Protein AF-A0A8A4ZH17-F1 (afdb_monomer_lite)

Sequence (66 aa):
MPSDEELRIEITDKDIRLAKIAWLTAWESDAPHERVSGLYADYTRFVSAQAQQIADDDRRARKREF

Radius of gyration: 16.06 Å; chains: 1; bounding box: 35×27×45 Å

Organism: NCBI:txid2819238

pLDDT: mean 91.33, std 10.32, range [49.03, 98.5]

Structure (mmCIF, N/CA/C/O backbone):
data_AF-A0A8A4ZH17-F1
#
_entry.id   AF-A0A8A4ZH17-F1
#
loop_
_atom_site.group_PDB
_atom_site.id
_atom_site.type_symbol
_atom_site.label_atom_id
_atom_site.label_alt_id
_atom_site.label_comp_id
_atom_site.label_asym_id
_atom_site.label_entity_id
_atom_site.label_seq_id
_atom_site.pdbx_PDB_ins_code
_atom_site.Cartn_x
_atom_site.Cartn_y
_atom_site.Cartn_z
_atom_site.occupancy
_atom_site.B_iso_or_equiv
_atom_site.auth_seq_id
_atom_site.auth_comp_id
_atom_site.auth_asym_id
_atom_site.auth_atom_id
_atom_site.pdbx_PDB_model_num
ATOM 1 N N . MET A 1 1 ? -15.989 -21.429 15.138 1.00 73.62 1 MET A N 1
ATOM 2 C CA . MET A 1 1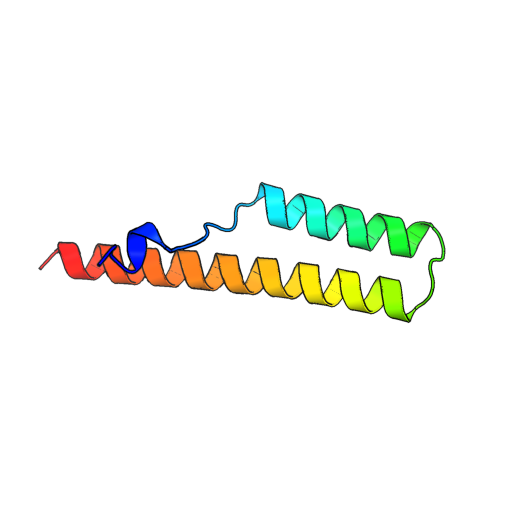 ? -15.548 -20.642 13.971 1.00 73.62 1 MET A CA 1
ATOM 3 C C . MET A 1 1 ? -14.757 -19.466 14.506 1.00 73.62 1 MET A C 1
ATOM 5 O O . MET A 1 1 ? -15.227 -18.913 15.498 1.00 73.62 1 MET A O 1
ATOM 9 N N . PRO A 1 2 ? -13.572 -19.157 13.952 1.00 66.88 2 PRO A N 1
ATOM 10 C CA . PRO A 1 2 ? -12.829 -17.964 14.348 1.00 66.88 2 PRO A CA 1
ATOM 11 C C . PRO A 1 2 ? -13.683 -16.718 14.099 1.00 66.88 2 PRO A C 1
ATOM 13 O O . PRO A 1 2 ? -14.548 -16.722 13.219 1.00 66.88 2 PRO A O 1
ATOM 16 N N . SER A 1 3 ? -13.487 -15.688 14.911 1.00 76.88 3 SER A N 1
ATOM 17 C CA . SER A 1 3 ? -14.214 -14.425 14.769 1.00 76.88 3 SER A CA 1
ATOM 18 C C . SER A 1 3 ? -13.718 -13.633 13.553 1.00 76.88 3 SER A C 1
ATOM 20 O O . SER A 1 3 ? -12.570 -13.773 13.136 1.00 76.88 3 SER A O 1
ATOM 22 N N . ASP A 1 4 ? -14.553 -12.746 13.008 1.00 71.88 4 ASP A N 1
ATOM 23 C CA . ASP A 1 4 ? -14.163 -11.855 11.900 1.00 71.88 4 ASP A CA 1
ATOM 24 C C . ASP A 1 4 ? -12.942 -10.975 12.243 1.00 71.88 4 ASP A C 1
ATOM 26 O O . ASP A 1 4 ? -12.236 -10.501 11.356 1.00 71.88 4 ASP A O 1
ATOM 30 N N . GLU A 1 5 ? -12.681 -10.747 13.533 1.00 71.12 5 GLU A N 1
ATOM 31 C CA . GLU A 1 5 ? -11.520 -10.003 14.023 1.00 71.12 5 GLU A CA 1
ATOM 32 C C . GLU A 1 5 ? -10.232 -10.835 13.961 1.00 71.12 5 GLU A C 1
ATOM 34 O O . GLU A 1 5 ? -9.191 -10.302 13.593 1.00 71.12 5 GLU A O 1
ATOM 39 N N . GLU A 1 6 ? -10.311 -12.144 14.209 1.00 71.56 6 GLU A N 1
ATOM 40 C CA . GLU A 1 6 ? -9.175 -13.071 14.088 1.00 71.56 6 GLU A CA 1
ATOM 41 C C . GLU A 1 6 ? -8.770 -13.328 12.629 1.00 71.56 6 GLU A C 1
ATOM 43 O O . GLU A 1 6 ? -7.624 -13.682 12.360 1.00 71.56 6 GLU A O 1
ATOM 48 N N . LEU A 1 7 ? -9.692 -13.144 11.679 1.00 79.94 7 LEU A N 1
ATOM 49 C CA . LEU A 1 7 ? -9.432 -13.291 10.242 1.00 79.94 7 LEU A CA 1
ATOM 50 C C . LEU A 1 7 ? -9.061 -11.969 9.551 1.00 79.94 7 LEU A C 1
ATOM 52 O O . LEU A 1 7 ? -8.751 -11.966 8.356 1.00 79.94 7 LEU A O 1
ATOM 56 N N . ARG A 1 8 ? -9.105 -10.838 10.266 1.00 78.12 8 ARG A N 1
ATOM 57 C CA . ARG A 1 8 ? -8.817 -9.520 9.694 1.00 78.12 8 ARG A CA 1
ATOM 58 C C . ARG A 1 8 ? -7.324 -9.394 9.403 1.00 78.12 8 ARG A C 1
ATOM 60 O O . ARG A 1 8 ? -6.496 -9.397 10.305 1.00 78.12 8 ARG A O 1
ATOM 67 N N . ILE A 1 9 ? -6.991 -9.205 8.130 1.00 84.25 9 ILE A N 1
ATOM 68 C CA . ILE A 1 9 ? -5.644 -8.799 7.719 1.00 84.25 9 ILE A CA 1
ATOM 69 C C . ILE A 1 9 ? -5.489 -7.312 8.035 1.00 84.25 9 ILE A C 1
ATOM 71 O O . ILE A 1 9 ? -6.220 -6.491 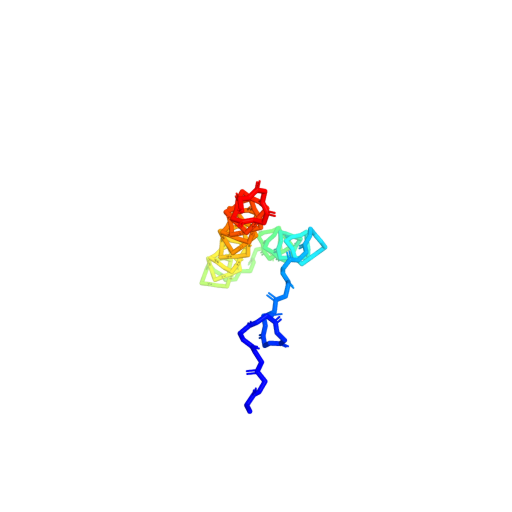7.481 1.00 84.25 9 ILE A O 1
ATOM 75 N N . GLU A 1 10 ? -4.554 -6.964 8.915 1.00 89.88 10 GLU A N 1
ATOM 76 C CA . GLU A 1 10 ? -4.203 -5.575 9.219 1.00 89.88 10 GLU A CA 1
ATOM 77 C C . GLU A 1 10 ? -3.315 -4.994 8.111 1.00 89.88 10 GLU A C 1
ATOM 79 O O . GLU A 1 10 ? -2.332 -5.615 7.711 1.00 89.88 10 GLU A O 1
ATOM 84 N N . ILE A 1 11 ? -3.677 -3.815 7.594 1.00 92.31 11 ILE A N 1
ATOM 85 C CA . ILE A 1 11 ? -2.868 -3.080 6.621 1.00 92.31 11 ILE A CA 1
ATOM 86 C C . ILE A 1 11 ? -2.138 -1.983 7.377 1.00 92.31 11 ILE A C 1
ATOM 88 O O . ILE A 1 11 ? -2.747 -1.075 7.942 1.00 92.31 11 ILE A O 1
ATOM 92 N N . THR A 1 12 ? -0.815 -2.058 7.366 1.00 94.06 12 THR A N 1
ATOM 93 C CA . THR A 1 12 ? 0.025 -1.140 8.126 1.00 94.06 12 THR A CA 1
ATOM 94 C C . THR A 1 12 ? 0.547 0.002 7.257 1.00 94.06 12 THR A C 1
ATOM 96 O O . THR A 1 12 ? 0.629 -0.090 6.028 1.00 94.06 12 THR A O 1
ATOM 99 N N . ASP A 1 13 ? 1.027 1.064 7.909 1.00 93.56 13 ASP A N 1
ATOM 100 C CA . ASP A 1 13 ? 1.756 2.152 7.240 1.00 93.56 13 ASP A CA 1
ATOM 101 C C . ASP A 1 13 ? 2.968 1.638 6.451 1.00 93.56 13 ASP A C 1
ATOM 103 O O . ASP A 1 13 ? 3.368 2.222 5.437 1.00 93.56 13 ASP A O 1
ATOM 107 N N . LYS A 1 14 ? 3.579 0.543 6.921 1.00 96.19 14 LYS A N 1
ATOM 108 C CA . LYS A 1 14 ? 4.715 -0.092 6.257 1.00 96.19 14 LYS A CA 1
ATOM 109 C C . LYS A 1 14 ? 4.296 -0.679 4.912 1.00 96.19 14 LYS A C 1
ATOM 111 O O . LYS A 1 14 ? 5.021 -0.482 3.940 1.00 96.19 14 LYS A O 1
ATOM 116 N N . ASP A 1 15 ? 3.139 -1.329 4.837 1.00 95.62 15 ASP A N 1
ATOM 117 C CA . ASP A 1 15 ? 2.627 -1.929 3.598 1.00 95.62 15 ASP A CA 1
ATOM 118 C C . ASP A 1 15 ? 2.331 -0.852 2.552 1.00 95.62 15 ASP A C 1
ATOM 120 O O . ASP A 1 15 ? 2.770 -0.944 1.405 1.00 95.62 15 ASP A O 1
ATOM 124 N N . ILE A 1 16 ? 1.700 0.245 2.978 1.00 96.88 16 ILE A N 1
ATOM 125 C CA . ILE A 1 16 ? 1.440 1.410 2.124 1.00 96.88 16 ILE A CA 1
ATOM 126 C C . ILE A 1 16 ? 2.745 2.032 1.628 1.00 96.88 16 ILE A C 1
ATOM 128 O O . ILE A 1 16 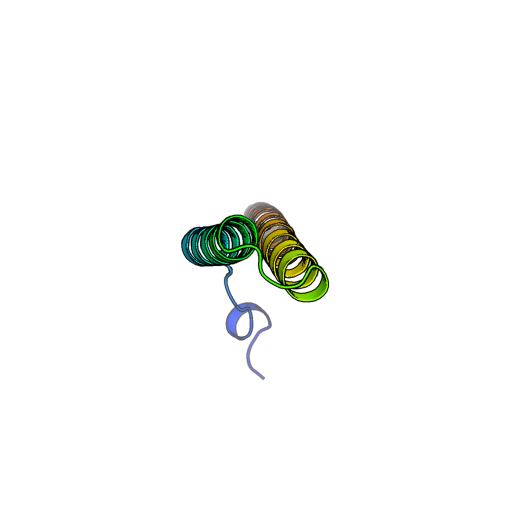? 2.864 2.385 0.451 1.00 96.88 16 ILE A O 1
ATOM 132 N N . ARG A 1 17 ? 3.745 2.169 2.506 1.00 97.81 17 ARG A N 1
ATOM 133 C CA . ARG A 1 17 ? 5.051 2.720 2.131 1.00 97.81 17 ARG A CA 1
ATOM 134 C C . ARG A 1 17 ? 5.760 1.831 1.114 1.00 97.81 17 ARG A C 1
ATOM 136 O O . ARG A 1 17 ? 6.313 2.359 0.154 1.00 97.81 17 ARG A O 1
ATOM 143 N N . LEU A 1 18 ? 5.722 0.513 1.296 1.00 98.12 18 LEU A N 1
ATOM 144 C CA . LEU A 1 18 ? 6.301 -0.441 0.350 1.00 98.12 18 LEU A CA 1
ATOM 145 C C . LEU A 1 18 ? 5.591 -0.390 -1.007 1.00 98.12 18 LEU A C 1
ATOM 147 O O . LEU A 1 18 ? 6.267 -0.324 -2.031 1.00 98.12 18 LEU A O 1
ATOM 151 N N . ALA A 1 19 ? 4.257 -0.330 -1.027 1.00 98.00 19 ALA A N 1
ATOM 152 C CA . ALA A 1 19 ? 3.489 -0.193 -2.264 1.00 98.00 19 ALA A CA 1
ATOM 153 C C . ALA A 1 19 ? 3.811 1.118 -3.002 1.00 98.00 19 ALA A C 1
ATOM 155 O O . ALA A 1 19 ? 4.031 1.117 -4.214 1.00 98.00 19 ALA A O 1
ATOM 156 N N . LYS A 1 20 ? 3.929 2.231 -2.265 1.00 98.38 20 LYS A N 1
ATOM 157 C CA . LYS A 1 20 ? 4.330 3.526 -2.832 1.00 98.38 20 LYS A CA 1
ATOM 158 C C . LYS A 1 20 ? 5.731 3.476 -3.439 1.00 98.38 20 LYS A C 1
ATOM 160 O O . LYS A 1 20 ? 5.923 3.973 -4.544 1.00 98.38 20 LYS A O 1
ATOM 165 N N . ILE A 1 21 ? 6.699 2.892 -2.728 1.00 98.44 21 ILE A N 1
ATOM 166 C CA . ILE A 1 21 ? 8.071 2.734 -3.229 1.00 98.44 21 ILE A CA 1
ATOM 167 C C . ILE A 1 21 ? 8.064 1.887 -4.502 1.00 98.44 21 ILE A C 1
ATOM 169 O O . ILE A 1 21 ? 8.646 2.301 -5.495 1.00 98.44 21 ILE A O 1
ATOM 173 N N . ALA A 1 22 ? 7.357 0.755 -4.511 1.00 98.25 22 ALA A N 1
ATOM 174 C CA . ALA A 1 22 ? 7.281 -0.117 -5.680 1.00 98.25 22 ALA A CA 1
ATOM 175 C C . ALA A 1 22 ? 6.720 0.607 -6.915 1.00 98.25 22 ALA A C 1
ATOM 177 O O . ALA A 1 22 ? 7.281 0.486 -8.005 1.00 98.25 22 ALA A O 1
ATOM 178 N N . TRP A 1 23 ? 5.647 1.385 -6.744 1.00 98.50 23 TRP A N 1
ATOM 179 C CA . TRP A 1 23 ? 5.085 2.212 -7.812 1.00 98.50 23 TRP A CA 1
ATOM 180 C C . TRP A 1 23 ? 6.082 3.261 -8.321 1.00 98.50 23 TRP A C 1
ATOM 182 O O . TRP A 1 23 ? 6.311 3.335 -9.529 1.00 98.50 23 TRP A O 1
ATOM 192 N N . LEU A 1 24 ? 6.706 4.029 -7.422 1.00 98.38 24 LEU A N 1
ATOM 193 C CA . LEU A 1 24 ? 7.678 5.061 -7.798 1.00 98.38 24 LEU A CA 1
ATOM 194 C C . LEU A 1 24 ? 8.888 4.463 -8.515 1.00 98.38 24 LEU A C 1
ATOM 196 O O . LEU A 1 24 ? 9.254 4.944 -9.578 1.00 98.38 24 LEU A O 1
ATOM 200 N N . THR A 1 25 ? 9.446 3.363 -8.006 1.00 98.31 25 THR A N 1
ATOM 201 C CA . THR A 1 25 ? 10.566 2.672 -8.652 1.00 98.31 25 THR A CA 1
ATOM 202 C C . THR A 1 25 ? 10.201 2.190 -10.055 1.00 98.31 25 THR A C 1
ATOM 204 O O . THR A 1 25 ? 11.014 2.309 -10.969 1.00 98.31 25 THR A O 1
ATOM 207 N N . ALA A 1 26 ? 8.987 1.667 -10.262 1.00 97.81 26 ALA A N 1
ATOM 208 C CA . ALA A 1 26 ? 8.537 1.258 -11.591 1.00 97.81 26 ALA A CA 1
ATOM 209 C C . ALA A 1 26 ? 8.382 2.452 -12.545 1.00 97.81 26 ALA A C 1
ATOM 211 O O . ALA A 1 26 ? 8.743 2.342 -13.714 1.00 97.81 26 ALA A O 1
ATOM 212 N N . TRP A 1 27 ? 7.876 3.581 -12.049 1.00 97.38 27 TRP A N 1
ATOM 213 C CA . TRP A 1 27 ? 7.740 4.808 -12.831 1.00 97.38 27 TRP A CA 1
ATOM 214 C C . TRP A 1 27 ? 9.100 5.416 -13.201 1.00 97.38 27 TRP A C 1
ATOM 216 O O . TRP A 1 27 ? 9.327 5.751 -14.358 1.00 97.38 27 TRP A O 1
ATOM 226 N N . GLU A 1 28 ? 10.030 5.489 -12.248 1.00 97.94 28 GLU A N 1
ATOM 227 C CA . GLU A 1 28 ? 11.388 6.016 -12.449 1.00 97.94 28 GLU A CA 1
ATOM 228 C C . GLU A 1 28 ? 12.235 5.138 -13.378 1.00 97.94 28 GLU A C 1
ATOM 230 O O . GLU A 1 28 ? 13.109 5.642 -14.079 1.00 97.94 28 GLU A O 1
ATOM 235 N N . SER A 1 29 ? 11.969 3.830 -13.407 1.00 95.75 29 SER A N 1
ATOM 236 C CA . SER A 1 29 ? 12.690 2.872 -14.258 1.00 95.75 29 SER A CA 1
ATOM 237 C C . SER A 1 29 ? 12.116 2.752 -15.677 1.00 95.75 29 SER A C 1
ATOM 239 O O . SER A 1 29 ? 12.493 1.824 -16.389 1.00 95.75 29 SER A O 1
ATOM 241 N N . ASP A 1 30 ? 11.179 3.626 -16.065 1.00 94.81 30 ASP A N 1
ATOM 242 C CA . ASP A 1 30 ? 10.462 3.583 -17.351 1.00 94.81 30 ASP A CA 1
ATOM 243 C C . ASP A 1 30 ? 9.843 2.200 -17.648 1.00 94.81 30 ASP A C 1
ATOM 245 O O . ASP A 1 30 ? 9.893 1.662 -18.756 1.00 94.81 30 ASP A O 1
ATOM 249 N N . ALA A 1 31 ? 9.288 1.562 -16.610 1.00 97.50 31 ALA A N 1
ATOM 250 C CA . ALA A 1 31 ? 8.635 0.269 -16.753 1.00 97.50 31 ALA A CA 1
ATOM 251 C C . ALA A 1 31 ? 7.373 0.378 -17.637 1.00 97.50 31 ALA A C 1
ATOM 253 O O . ALA A 1 31 ? 6.780 1.454 -17.746 1.00 97.50 31 ALA A O 1
ATOM 254 N N . PRO A 1 32 ? 6.883 -0.741 -18.211 1.00 98.31 32 PRO A N 1
ATOM 255 C CA . PRO A 1 32 ? 5.676 -0.728 -19.033 1.00 98.31 32 PRO A CA 1
ATOM 256 C C . PRO A 1 32 ? 4.490 -0.054 -18.333 1.00 98.31 32 PRO A C 1
ATOM 258 O O . PRO A 1 32 ? 4.238 -0.300 -17.151 1.00 98.31 32 PRO A O 1
ATOM 261 N N . HIS A 1 33 ? 3.725 0.747 -19.080 1.00 97.75 33 HIS A N 1
ATOM 262 C CA . HIS A 1 33 ? 2.616 1.543 -18.541 1.00 97.75 33 HIS A CA 1
ATOM 263 C C . HIS A 1 33 ? 1.615 0.712 -17.724 1.00 97.75 33 HIS A C 1
ATOM 265 O O . HIS A 1 33 ? 1.221 1.110 -16.628 1.00 97.75 33 HIS A O 1
ATOM 271 N N . GLU A 1 34 ? 1.263 -0.482 -18.209 1.00 98.12 34 GLU A N 1
ATOM 272 C CA . GLU A 1 34 ? 0.370 -1.412 -17.509 1.00 98.12 34 GLU A CA 1
ATOM 273 C C . GLU A 1 34 ? 0.894 -1.760 -16.110 1.00 98.12 34 GLU A C 1
ATOM 275 O O . GLU A 1 34 ? 0.145 -1.724 -15.135 1.00 98.12 34 GLU A O 1
ATOM 280 N N . ARG A 1 35 ? 2.205 -1.993 -15.976 1.00 97.81 35 ARG A N 1
ATOM 281 C CA . ARG A 1 35 ? 2.843 -2.293 -14.691 1.00 97.81 35 ARG A CA 1
ATOM 282 C C . ARG A 1 35 ? 2.792 -1.102 -13.741 1.00 97.81 35 ARG A C 1
ATOM 284 O O . ARG A 1 35 ? 2.476 -1.282 -12.567 1.00 97.81 35 ARG A O 1
ATOM 291 N N . VAL A 1 36 ? 3.085 0.101 -14.233 1.00 98.31 36 VAL A N 1
ATOM 292 C CA . VAL A 1 36 ? 3.016 1.328 -13.423 1.00 98.31 36 VAL A CA 1
ATOM 293 C C . VAL A 1 36 ? 1.583 1.568 -12.939 1.00 98.31 36 VAL A C 1
ATOM 295 O O . VAL A 1 36 ? 1.374 1.837 -11.757 1.00 98.31 36 VAL A O 1
ATOM 298 N N . SER A 1 37 ? 0.591 1.404 -13.822 1.00 98.19 37 SER A N 1
ATOM 299 C CA . SER A 1 37 ? -0.827 1.564 -13.481 1.00 98.19 37 SER A CA 1
ATOM 300 C C . SER A 1 37 ? -1.321 0.524 -12.468 1.00 98.19 37 SER A C 1
ATOM 302 O O . SER A 1 37 ? -2.038 0.881 -11.535 1.00 98.19 37 SER A O 1
ATOM 304 N N . GLY A 1 38 ? -0.884 -0.734 -12.588 1.00 98.50 38 GLY A N 1
ATOM 305 C CA . GLY A 1 38 ? -1.218 -1.798 -11.641 1.00 98.50 38 GLY A CA 1
ATOM 306 C C . GLY A 1 38 ? -0.665 -1.520 -10.246 1.00 98.50 38 GLY A C 1
ATOM 307 O O . GLY A 1 38 ? -1.408 -1.551 -9.270 1.00 98.50 38 GLY A O 1
ATOM 308 N N . LEU A 1 39 ? 0.613 -1.142 -10.155 1.00 98.44 39 LEU A N 1
ATOM 309 C CA . LEU A 1 39 ? 1.243 -0.798 -8.876 1.00 98.44 39 LEU A CA 1
ATOM 310 C C . LEU A 1 39 ? 0.617 0.444 -8.232 1.00 98.44 39 LEU A C 1
ATOM 312 O O . LEU A 1 39 ? 0.474 0.500 -7.011 1.00 98.44 39 LEU A O 1
ATOM 316 N N . TYR A 1 40 ? 0.200 1.422 -9.038 1.00 98.38 40 TYR A N 1
ATOM 317 C CA . TYR A 1 40 ? -0.567 2.559 -8.539 1.00 98.38 40 TYR A CA 1
ATOM 318 C C . TYR A 1 40 ? -1.935 2.124 -7.993 1.00 98.38 40 TYR A C 1
ATOM 320 O O . TYR A 1 40 ? -2.310 2.522 -6.889 1.00 98.38 40 TYR A O 1
ATOM 328 N N . ALA A 1 41 ? -2.663 1.269 -8.717 1.00 98.38 41 ALA A N 1
ATOM 329 C CA . ALA A 1 41 ? -3.943 0.738 -8.260 1.00 98.38 41 ALA A CA 1
ATOM 330 C C . ALA A 1 41 ? -3.795 -0.030 -6.935 1.00 98.38 41 ALA A C 1
ATOM 332 O O . ALA A 1 41 ? -4.583 0.182 -6.012 1.00 98.38 41 ALA A O 1
ATOM 333 N N . ASP A 1 42 ? -2.752 -0.845 -6.791 1.00 97.56 42 ASP A N 1
ATOM 334 C CA . ASP A 1 42 ? -2.475 -1.569 -5.549 1.00 97.56 42 ASP A CA 1
ATOM 335 C C . ASP A 1 42 ? -2.133 -0.621 -4.393 1.00 97.56 42 ASP A C 1
ATOM 337 O O . ASP A 1 42 ? -2.686 -0.756 -3.300 1.00 97.56 42 ASP A O 1
ATOM 341 N N . TYR A 1 43 ? -1.312 0.405 -4.636 1.00 97.94 43 TYR A N 1
ATOM 342 C CA . TYR A 1 43 ? -1.054 1.458 -3.652 1.00 97.94 43 TYR A CA 1
ATOM 343 C C . TYR A 1 43 ? -2.353 2.138 -3.186 1.00 97.94 43 TYR A C 1
ATOM 345 O O . TYR A 1 43 ? -2.582 2.262 -1.980 1.00 97.94 43 TYR A O 1
ATOM 353 N N . THR A 1 44 ? -3.241 2.522 -4.111 1.00 97.75 44 THR A N 1
ATOM 354 C CA . THR A 1 44 ? -4.527 3.143 -3.744 1.00 97.75 44 THR A CA 1
ATOM 355 C C . THR A 1 44 ? -5.428 2.197 -2.950 1.00 97.75 44 THR A C 1
ATOM 357 O O . THR A 1 44 ? -6.047 2.628 -1.978 1.00 97.75 44 THR A O 1
ATOM 360 N N . ARG A 1 45 ? -5.447 0.899 -3.285 1.00 97.06 45 ARG A N 1
ATOM 361 C CA . ARG A 1 45 ? -6.192 -0.116 -2.526 1.00 97.06 45 ARG A CA 1
ATOM 362 C C . ARG A 1 45 ? -5.698 -0.236 -1.091 1.00 97.06 45 ARG A C 1
ATOM 364 O O . ARG A 1 45 ? -6.532 -0.297 -0.192 1.00 97.06 45 ARG A O 1
ATOM 371 N N . PHE A 1 46 ? -4.385 -0.224 -0.855 1.00 96.38 46 PHE A N 1
ATOM 372 C CA . PHE A 1 46 ? -3.847 -0.260 0.508 1.00 96.38 46 PHE A CA 1
ATOM 373 C C . PHE A 1 46 ? -4.236 0.981 1.317 1.00 96.38 46 PHE A C 1
ATOM 375 O O . PHE A 1 46 ? -4.652 0.848 2.467 1.00 96.38 46 PHE A O 1
ATOM 382 N N . VAL A 1 47 ? -4.183 2.172 0.713 1.00 96.38 47 VAL A N 1
ATOM 383 C CA . VAL A 1 47 ? -4.625 3.414 1.371 1.00 96.38 47 VAL A CA 1
ATOM 384 C C . VAL A 1 47 ? -6.109 3.342 1.741 1.00 96.38 47 VAL A C 1
ATOM 386 O O . VAL A 1 47 ? -6.479 3.643 2.876 1.00 96.38 47 VAL A O 1
ATOM 389 N N . SER A 1 48 ? -6.970 2.909 0.816 1.00 96.56 48 SER A N 1
ATOM 390 C CA . SER A 1 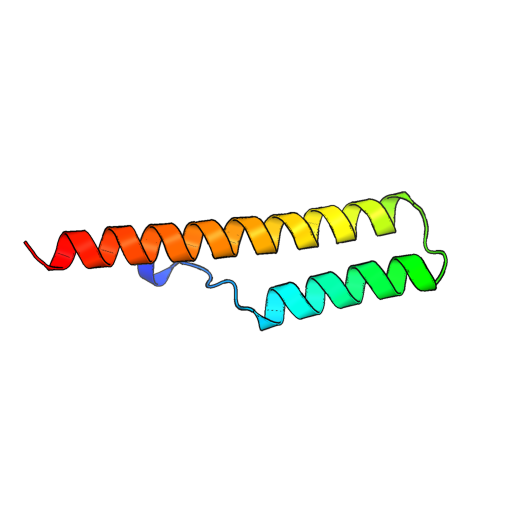48 ? -8.403 2.753 1.092 1.00 96.56 48 SER A CA 1
ATOM 391 C C . SER A 1 48 ? -8.679 1.704 2.168 1.00 96.56 48 SER A C 1
ATOM 393 O O . SER A 1 48 ? -9.527 1.928 3.031 1.00 96.56 48 SER A O 1
ATOM 395 N N . ALA A 1 49 ? -7.954 0.582 2.153 1.00 95.19 49 ALA A N 1
ATOM 396 C CA . ALA A 1 49 ? -8.090 -0.461 3.161 1.00 95.19 49 ALA A CA 1
ATOM 397 C C . ALA A 1 49 ? -7.719 0.056 4.557 1.00 95.19 49 ALA A C 1
ATOM 399 O O . ALA A 1 49 ? -8.477 -0.158 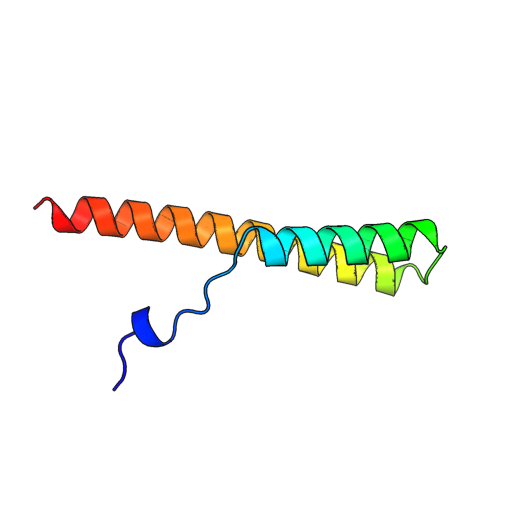5.499 1.00 95.19 49 ALA A O 1
ATOM 400 N N . GLN A 1 50 ? -6.618 0.798 4.693 1.00 95.44 50 GLN A N 1
ATOM 401 C CA . GLN A 1 50 ? -6.228 1.362 5.985 1.00 95.44 50 GLN A CA 1
ATOM 402 C C . GLN A 1 50 ? -7.220 2.424 6.483 1.00 95.44 50 GLN A C 1
ATOM 404 O O . GLN A 1 50 ? -7.569 2.444 7.661 1.00 95.44 50 GLN A O 1
ATOM 409 N N . ALA A 1 51 ? -7.750 3.270 5.595 1.00 94.94 51 ALA A N 1
ATOM 410 C CA . ALA A 1 51 ? -8.794 4.224 5.967 1.00 94.94 51 ALA A CA 1
ATOM 411 C C . ALA A 1 51 ? -10.062 3.519 6.483 1.00 94.94 51 ALA A C 1
ATOM 413 O O . ALA A 1 51 ? -10.652 3.939 7.480 1.00 94.94 51 ALA A O 1
ATOM 414 N N . GLN A 1 52 ? -10.461 2.420 5.835 1.00 94.56 52 GLN A N 1
ATOM 415 C CA . GLN A 1 52 ? -11.586 1.601 6.281 1.00 94.56 52 GLN A CA 1
ATOM 416 C C . GLN A 1 52 ? -11.309 0.962 7.646 1.00 94.56 52 GLN A C 1
ATOM 418 O O . GLN A 1 52 ? -12.182 0.980 8.509 1.00 94.56 52 GLN A O 1
ATOM 423 N N . GLN A 1 53 ? -10.091 0.462 7.862 1.00 93.81 53 GLN A N 1
ATOM 424 C CA . GLN A 1 53 ? -9.659 -0.099 9.140 1.00 93.81 53 GLN A CA 1
ATOM 425 C C . GLN A 1 53 ? -9.779 0.912 10.282 1.00 93.81 53 GLN A C 1
ATOM 427 O O . GLN A 1 53 ? -10.421 0.611 11.284 1.00 93.81 53 GLN A O 1
ATOM 432 N N . ILE A 1 54 ? -9.276 2.133 10.088 1.00 93.44 54 ILE A N 1
ATOM 433 C CA . ILE A 1 54 ? -9.398 3.223 11.068 1.00 93.44 54 ILE A CA 1
ATOM 434 C C . ILE A 1 54 ? -10.871 3.532 11.361 1.00 93.44 54 ILE A C 1
ATOM 436 O O . ILE A 1 54 ? -11.264 3.669 12.519 1.00 93.44 54 ILE A O 1
ATOM 440 N N . ALA A 1 55 ? -11.704 3.616 10.321 1.00 94.44 55 ALA A N 1
ATOM 441 C CA . ALA A 1 55 ? -13.131 3.876 10.486 1.00 94.44 55 ALA A CA 1
ATOM 442 C C . ALA A 1 55 ? -13.845 2.744 11.244 1.00 94.44 55 ALA A C 1
ATOM 444 O O . ALA A 1 55 ? -14.749 3.002 1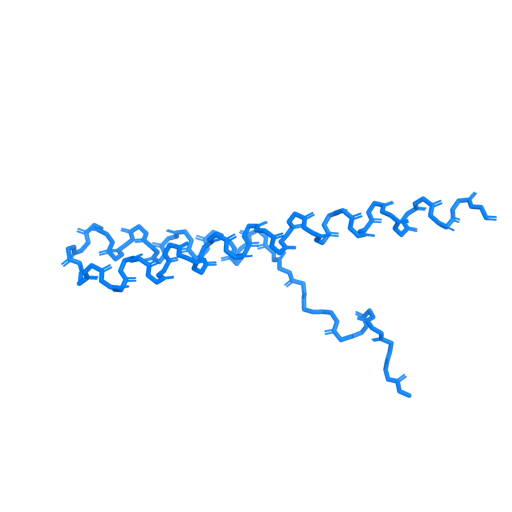2.041 1.00 94.44 55 ALA A O 1
ATOM 445 N N . ASP A 1 56 ? -13.463 1.491 11.008 1.00 92.00 56 ASP A N 1
ATOM 446 C CA . ASP A 1 56 ? -14.014 0.339 11.719 1.00 92.00 56 ASP A CA 1
ATOM 447 C C . ASP A 1 56 ? -13.568 0.294 13.179 1.00 92.00 56 ASP A C 1
ATOM 449 O O . ASP A 1 56 ? -14.390 -0.006 14.048 1.00 92.00 56 ASP A O 1
ATOM 453 N N . ASP A 1 57 ? -12.322 0.655 13.467 1.00 91.25 57 ASP A N 1
ATOM 454 C CA . ASP A 1 57 ? -11.794 0.711 14.831 1.00 91.25 57 ASP A CA 1
ATOM 455 C C . ASP A 1 57 ? -12.480 1.817 15.643 1.00 91.25 57 ASP A C 1
ATOM 457 O O . ASP A 1 57 ? -12.924 1.578 16.766 1.00 91.25 57 ASP A O 1
ATOM 461 N N . ASP A 1 58 ? -12.702 2.982 15.036 1.00 92.94 58 ASP A N 1
ATOM 462 C CA . ASP A 1 58 ? -13.481 4.081 15.614 1.00 92.94 58 ASP A CA 1
ATOM 463 C C . ASP A 1 58 ? -14.949 3.681 15.876 1.00 92.94 58 ASP A C 1
ATOM 465 O O . ASP A 1 58 ? -15.500 3.912 16.957 1.00 92.94 58 ASP A O 1
ATOM 469 N N . ARG A 1 59 ? -15.600 2.986 14.930 1.00 91.31 59 ARG A N 1
ATOM 470 C CA . ARG A 1 59 ? -16.951 2.428 15.144 1.00 91.31 59 ARG A CA 1
ATOM 471 C C . ARG A 1 59 ? -16.980 1.406 16.281 1.00 91.31 59 ARG A C 1
ATOM 473 O O . ARG A 1 59 ? -17.962 1.374 17.023 1.00 91.31 59 ARG A O 1
ATOM 480 N N . ARG A 1 60 ? -15.957 0.556 16.406 1.00 89.69 60 ARG A N 1
ATOM 481 C CA . ARG A 1 60 ? -15.852 -0.446 17.479 1.00 89.69 60 ARG A CA 1
ATOM 482 C C . ARG A 1 60 ? -15.631 0.214 18.834 1.00 89.69 60 ARG A C 1
ATOM 484 O O . ARG A 1 60 ? -16.294 -0.188 19.785 1.00 89.69 60 ARG A O 1
ATOM 491 N N . ALA A 1 61 ? -14.772 1.229 18.912 1.00 89.25 61 ALA A N 1
ATOM 492 C CA . ALA A 1 61 ? -14.526 1.989 20.135 1.00 89.25 61 ALA A CA 1
ATOM 493 C C . ALA A 1 61 ? -15.828 2.601 20.673 1.00 89.25 61 ALA A C 1
ATOM 495 O O . ALA A 1 61 ? -16.210 2.316 21.805 1.00 89.25 61 ALA A O 1
ATOM 496 N N . ARG A 1 62 ? -16.597 3.292 19.817 1.00 89.12 62 ARG A N 1
ATOM 497 C CA . ARG A 1 62 ? -17.904 3.861 20.197 1.00 89.12 62 ARG A CA 1
ATOM 498 C C . ARG A 1 62 ? -18.925 2.832 20.687 1.00 89.12 62 ARG A C 1
ATOM 500 O O . ARG A 1 62 ? -19.750 3.153 21.530 1.00 89.12 62 ARG A O 1
ATOM 507 N N . LYS A 1 63 ? -18.912 1.605 20.155 1.00 83.38 63 LYS A N 1
ATOM 508 C CA . LYS A 1 63 ? -19.836 0.539 20.588 1.00 83.38 63 LYS A CA 1
ATOM 509 C C . LYS A 1 63 ? -19.484 -0.060 21.952 1.00 83.38 63 LYS A C 1
ATOM 511 O O . LYS A 1 63 ? -20.342 -0.708 22.530 1.00 83.38 63 LYS A O 1
ATOM 516 N N . ARG A 1 64 ? -18.244 0.096 22.429 1.00 72.00 64 ARG A N 1
ATOM 517 C CA . ARG A 1 64 ? -17.776 -0.445 23.718 1.00 72.00 64 ARG A CA 1
ATOM 518 C C . ARG A 1 64 ? -18.033 0.500 24.901 1.00 72.00 64 ARG A C 1
ATOM 520 O O . ARG A 1 64 ? -17.855 0.081 26.037 1.00 72.00 64 ARG A O 1
ATOM 527 N N . GLU A 1 65 ? -18.411 1.751 24.639 1.00 65.94 65 GLU A N 1
ATOM 528 C CA . GLU A 1 65 ? -18.692 2.779 25.658 1.00 65.94 65 GLU A CA 1
ATOM 529 C C . GLU A 1 65 ? -20.155 2.784 26.153 1.00 65.94 65 GLU A C 1
ATOM 531 O O . GLU A 1 65 ? -20.485 3.541 27.066 1.00 65.94 65 GLU A O 1
ATOM 536 N N . PHE A 1 66 ? -21.014 1.933 25.582 1.00 49.03 66 PHE A N 1
ATOM 537 C CA . PHE A 1 66 ? -22.418 1.726 25.965 1.00 49.03 66 PHE A CA 1
ATOM 538 C C . PHE A 1 66 ? -22.653 0.276 26.395 1.00 49.03 66 PHE A C 1
ATOM 540 O O . PHE A 1 66 ? -23.606 0.058 27.177 1.00 49.03 66 PHE A O 1
#

Foldseek 3Di:
DDDPVVVDDDQDPVNLVVLVVLLVVCVVVVHDPVSNVVSVVVSVVSVVSNVVVVVVVVVVVVVVVD

Secondary structure (DSSP, 8-state):
---TTTTPPPPPHHHHHHHHHHHHHHHHTT--HHHHHHHHHHHHHHHHHHHHHHHHHHHHHHHH--